Protein AF-A0A4E0PSD4-F1 (afdb_monomer_lite)

InterPro domains:
  IPR006457 S-layer family duplication domain [PF07752] (42-150)

Organism: NCBI:txid2052935

pLDDT: mean 87.73, std 13.83, range [53.44, 98.31]

Secondary structure (DSSP, 8-state):
-HHHHHHHHHHHHHHHTT---------PPP-------HHHHHH-EEE-TTT-TTS--BTTTTB--EEEEEEESSTT---EEEEEEEEEE--EEEE-SS-PPPPTT-SSTTEEEEEEETTEEEEEEETTEEEEEE-----------PPTT--

Radius of gyration: 26.47 Å; chains: 1; bounding box: 48×82×59 Å

Sequence (151 aa):
MNRFTTIALVALLAIAAFIVPASAQMDAIEVRSTVYNGTDAAAGVSITPADFAGFFYDIDDNIGSEMLNITTEGTTSRTIAESNLAYSTTIEQVDYAADFEAEAGTSNNGSYPVLGLFAEKYVALDDNSPDELVKLLLDSDDKYTLRTGSA

Foldseek 3Di:
DPPVVVVVVVVVVVVVVPPDPPPPPDPDDDFDFDDDALVCQQVKDKAWCVGGVLFDADPVVRDAFKIWIGHDVGRPDPDTDPPRTDIGGDWDWDFFQADDDDDPPDPNRRTFTWITDRSDIWGAPDRHDNPRTDDDPDGDRDDDDDDPPDD

Structure (mmCIF, N/CA/C/O backbone):
data_AF-A0A4E0PSD4-F1
#
_entry.id   AF-A0A4E0PSD4-F1
#
loop_
_atom_site.group_PDB
_atom_site.id
_atom_site.type_symbol
_atom_site.label_atom_id
_atom_site.label_alt_id
_atom_site.label_comp_id
_atom_site.label_asym_id
_atom_site.label_entity_id
_atom_site.label_seq_id
_atom_site.pdbx_PDB_ins_code
_atom_site.Cartn_x
_atom_site.Cartn_y
_atom_site.Cartn_z
_atom_site.occupancy
_atom_site.B_iso_or_equiv
_atom_site.auth_seq_id
_atom_site.auth_comp_id
_atom_site.auth_asym_id
_atom_site.auth_atom_id
_atom_site.pdbx_PDB_model_num
ATOM 1 N N . MET A 1 1 ? -26.078 -67.267 -12.178 1.00 58.28 1 MET A N 1
ATOM 2 C CA . MET A 1 1 ? -24.904 -66.575 -11.599 1.00 58.28 1 MET A CA 1
ATOM 3 C C . MET A 1 1 ? -24.739 -65.126 -12.082 1.00 58.28 1 MET A C 1
ATOM 5 O O . MET A 1 1 ? -23.758 -64.505 -11.720 1.00 58.28 1 MET A O 1
ATOM 9 N N . ASN A 1 2 ? -25.705 -64.537 -12.805 1.00 55.78 2 ASN A N 1
ATOM 10 C CA . ASN A 1 2 ? -25.485 -63.257 -13.506 1.00 55.78 2 ASN A CA 1
ATOM 11 C C . ASN A 1 2 ? -25.994 -62.027 -12.735 1.00 55.78 2 ASN A C 1
ATOM 13 O O . ASN A 1 2 ? -25.752 -60.907 -13.149 1.00 55.78 2 ASN A O 1
ATOM 17 N N . ARG A 1 3 ? -26.728 -62.226 -11.631 1.00 55.16 3 ARG A N 1
ATOM 18 C CA . ARG A 1 3 ? -27.302 -61.131 -10.828 1.00 55.16 3 ARG A CA 1
ATOM 19 C C . ARG A 1 3 ? -26.336 -60.642 -9.746 1.00 55.16 3 ARG A C 1
ATOM 21 O O . ARG A 1 3 ? -26.307 -59.460 -9.442 1.00 55.16 3 ARG A O 1
ATOM 28 N N . PHE A 1 4 ? -25.500 -61.541 -9.222 1.00 59.31 4 PHE A N 1
ATOM 29 C CA . PHE A 1 4 ? -24.491 -61.212 -8.213 1.00 59.31 4 PHE A CA 1
ATOM 30 C C . PHE A 1 4 ? -23.309 -60.433 -8.800 1.00 59.31 4 PHE A C 1
ATOM 32 O O . PHE A 1 4 ? -22.832 -59.498 -8.168 1.00 59.31 4 PHE A O 1
ATOM 39 N N . THR A 1 5 ? -22.887 -60.742 -10.029 1.00 62.53 5 THR A N 1
ATOM 40 C CA . THR A 1 5 ? -21.813 -60.013 -10.723 1.00 62.53 5 THR A CA 1
ATOM 41 C C . THR A 1 5 ? -22.214 -58.582 -11.069 1.00 62.53 5 THR A C 1
ATOM 43 O O . THR A 1 5 ? -21.408 -57.674 -10.910 1.00 62.53 5 THR A O 1
ATOM 46 N N . THR A 1 6 ? -23.464 -58.351 -11.481 1.00 61.34 6 THR A N 1
ATOM 47 C CA . THR A 1 6 ? -23.957 -56.997 -11.779 1.00 61.34 6 THR A CA 1
ATOM 48 C C . THR A 1 6 ? -24.101 -56.153 -10.514 1.00 61.34 6 THR A C 1
ATOM 50 O O . THR A 1 6 ? -23.712 -54.992 -10.523 1.00 61.34 6 THR A O 1
ATOM 53 N N . ILE A 1 7 ? -24.586 -56.728 -9.408 1.00 65.44 7 ILE A N 1
ATOM 54 C CA . ILE A 1 7 ? -24.682 -56.009 -8.127 1.00 65.44 7 ILE A CA 1
ATOM 55 C C . ILE A 1 7 ? -23.284 -55.672 -7.589 1.00 65.44 7 ILE A C 1
ATOM 57 O O . ILE A 1 7 ? -23.061 -54.548 -7.149 1.00 65.44 7 ILE A O 1
ATOM 61 N N . ALA A 1 8 ? -22.327 -56.601 -7.685 1.00 66.81 8 ALA A N 1
ATOM 62 C CA . ALA A 1 8 ? -20.948 -56.357 -7.269 1.00 66.81 8 ALA A CA 1
ATOM 63 C C . ALA A 1 8 ? -20.257 -55.275 -8.120 1.00 66.81 8 ALA A C 1
ATOM 65 O O . ALA A 1 8 ? -19.557 -54.427 -7.575 1.00 66.81 8 ALA A O 1
ATOM 66 N N . LEU A 1 9 ? -20.487 -55.257 -9.439 1.00 62.03 9 LEU A N 1
ATOM 67 C CA . LEU A 1 9 ? -19.898 -54.258 -10.335 1.00 62.03 9 LEU A CA 1
ATOM 68 C C . LEU A 1 9 ? -20.513 -52.864 -10.135 1.00 62.03 9 LEU A C 1
ATOM 70 O O . LEU A 1 9 ? -19.781 -51.881 -10.111 1.00 62.03 9 LEU A O 1
ATOM 74 N N . VAL A 1 10 ? -21.835 -52.774 -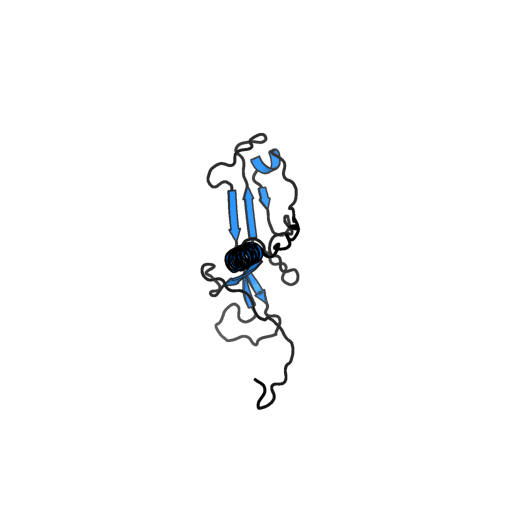9.948 1.00 66.06 10 VAL A N 1
ATOM 75 C CA . VAL A 1 10 ? -22.530 -51.502 -9.677 1.00 66.06 10 VAL A CA 1
ATOM 76 C C . VAL A 1 10 ? -22.138 -50.946 -8.307 1.00 66.06 10 VAL A C 1
ATOM 78 O O . VAL A 1 10 ? -21.913 -49.746 -8.184 1.00 66.06 10 VAL A O 1
ATOM 81 N N . ALA A 1 11 ? -21.982 -51.806 -7.296 1.00 64.12 11 ALA A N 1
ATOM 82 C CA . ALA A 1 11 ? -21.479 -51.394 -5.988 1.00 64.12 11 ALA A CA 1
ATOM 83 C C . ALA A 1 11 ? -20.029 -50.883 -6.066 1.00 64.12 11 ALA A C 1
ATOM 85 O O . ALA A 1 11 ? -19.714 -49.857 -5.474 1.00 64.12 11 ALA A O 1
ATOM 86 N N . LEU A 1 12 ? -19.160 -51.539 -6.842 1.00 61.47 12 LEU A N 1
ATOM 87 C CA . LEU A 1 12 ? -17.774 -51.100 -7.031 1.00 61.47 12 LEU A CA 1
ATOM 88 C C . LEU A 1 12 ? -17.686 -49.762 -7.790 1.00 61.47 12 LEU A C 1
ATOM 90 O O . LEU A 1 12 ? -16.919 -48.886 -7.393 1.00 61.47 12 LEU A O 1
ATOM 94 N N . LEU A 1 13 ? -18.499 -49.577 -8.838 1.00 60.84 13 LEU A N 1
ATOM 95 C CA . LEU A 1 13 ? -18.566 -48.316 -9.589 1.00 60.84 13 LEU A CA 1
ATOM 96 C C . LEU A 1 13 ? -19.103 -47.163 -8.726 1.00 60.84 13 LEU A C 1
ATOM 98 O O . LEU A 1 13 ? -18.622 -46.039 -8.839 1.00 60.84 13 LEU A O 1
ATOM 102 N N . ALA A 1 14 ? -20.066 -47.446 -7.842 1.00 59.06 14 ALA A N 1
ATOM 103 C CA . ALA A 1 14 ? -20.595 -46.463 -6.901 1.00 59.06 14 ALA A CA 1
ATOM 104 C C . ALA A 1 14 ? -19.555 -46.054 -5.845 1.00 59.06 14 ALA A C 1
ATOM 106 O O . ALA A 1 14 ? -19.500 -44.886 -5.484 1.00 59.06 14 ALA A O 1
ATOM 107 N N . ILE A 1 15 ? -18.694 -46.971 -5.391 1.00 58.41 15 ILE A N 1
ATOM 108 C CA . ILE A 1 15 ? -17.625 -46.665 -4.423 1.00 58.41 15 ILE A CA 1
ATOM 109 C C . ILE A 1 15 ? -16.497 -45.844 -5.074 1.00 58.41 15 ILE A C 1
ATOM 111 O O . ILE A 1 15 ? -15.966 -44.931 -4.445 1.00 58.41 15 ILE A O 1
ATOM 115 N N . ALA A 1 16 ? -16.166 -46.101 -6.344 1.00 58.00 16 ALA A N 1
ATOM 116 C CA . ALA A 1 16 ? -15.155 -45.327 -7.074 1.00 58.00 16 ALA A CA 1
ATOM 117 C C . ALA A 1 16 ? -15.569 -43.860 -7.319 1.00 58.00 16 ALA A C 1
ATOM 119 O O . ALA A 1 16 ? -14.707 -42.989 -7.405 1.00 58.00 16 ALA A O 1
ATOM 120 N N . ALA A 1 17 ? -16.874 -43.569 -7.382 1.00 58.41 17 ALA A N 1
ATOM 121 C CA . ALA A 1 17 ? -17.403 -42.217 -7.585 1.00 58.41 17 ALA A CA 1
ATOM 122 C C . ALA A 1 17 ? -17.331 -41.309 -6.337 1.00 58.41 17 ALA A C 1
ATOM 124 O O . ALA A 1 17 ? -17.580 -40.111 -6.449 1.00 58.41 17 ALA A O 1
ATOM 125 N N . PHE A 1 18 ? -16.976 -41.849 -5.163 1.00 53.44 18 PHE A N 1
ATOM 126 C CA . PHE A 1 18 ? -16.828 -41.088 -3.913 1.00 53.44 18 PHE A CA 1
ATOM 127 C C . PHE A 1 18 ? -15.372 -40.830 -3.505 1.00 53.44 18 PHE A C 1
ATOM 129 O O . PHE A 1 18 ? -15.127 -40.318 -2.412 1.00 53.44 18 PHE A O 1
ATOM 136 N N . ILE A 1 19 ? -14.395 -41.136 -4.364 1.00 58.03 19 ILE A N 1
ATOM 137 C CA . ILE A 1 19 ? -13.001 -40.738 -4.134 1.00 58.03 19 ILE A CA 1
ATOM 138 C C . ILE A 1 19 ? -12.869 -39.258 -4.509 1.00 58.03 19 ILE A C 1
ATOM 140 O O . ILE A 1 19 ? -12.344 -38.900 -5.561 1.00 58.03 19 ILE A O 1
ATOM 144 N N . VAL A 1 20 ? -13.397 -38.383 -3.657 1.00 62.47 20 VAL A N 1
ATOM 145 C CA . VAL A 1 20 ? -13.037 -36.967 -3.692 1.00 62.47 20 VAL A CA 1
ATOM 146 C C . VAL A 1 20 ? -11.596 -36.898 -3.184 1.00 62.47 20 VAL A C 1
ATOM 148 O O . VAL A 1 20 ? -11.327 -37.435 -2.104 1.00 62.47 20 VAL A O 1
ATOM 151 N N . PRO A 1 21 ? -10.643 -36.304 -3.924 1.00 61.44 21 PRO A N 1
ATOM 152 C CA . PRO A 1 21 ? -9.335 -36.041 -3.351 1.00 61.44 21 PRO A CA 1
ATOM 153 C C . PRO A 1 21 ? -9.556 -35.185 -2.103 1.00 61.44 21 PRO A C 1
ATOM 155 O O . PRO A 1 21 ? -10.207 -34.144 -2.172 1.00 61.44 21 PRO A O 1
ATOM 158 N N . ALA A 1 22 ? -9.055 -35.643 -0.956 1.00 57.47 22 ALA A N 1
ATOM 159 C CA . ALA A 1 22 ? -8.935 -34.791 0.212 1.00 57.47 22 ALA A CA 1
ATOM 160 C C . ALA A 1 22 ? -8.032 -33.627 -0.207 1.00 57.47 22 ALA A C 1
ATOM 162 O O . ALA A 1 22 ? -6.817 -33.791 -0.323 1.00 57.47 22 ALA A O 1
ATOM 163 N N . SER A 1 23 ? -8.625 -32.479 -0.531 1.00 64.06 23 SER A N 1
ATOM 164 C CA . SER A 1 23 ? -7.878 -31.240 -0.675 1.00 64.06 23 SER A CA 1
ATOM 165 C C . SER A 1 23 ? -7.157 -31.049 0.649 1.00 64.06 23 SER A C 1
ATOM 167 O O . SER A 1 23 ? -7.817 -30.936 1.684 1.00 64.06 23 SER A O 1
ATOM 169 N N . ALA A 1 24 ? -5.826 -31.110 0.631 1.00 55.06 24 ALA A N 1
ATOM 170 C CA . ALA A 1 24 ? -5.022 -30.791 1.793 1.00 55.06 24 ALA A CA 1
ATOM 171 C C . ALA A 1 24 ? -5.491 -29.421 2.291 1.00 55.06 24 ALA A C 1
ATOM 173 O O . ALA A 1 24 ? -5.376 -28.425 1.579 1.00 55.06 24 ALA A O 1
ATOM 174 N N . GLN A 1 25 ? -6.110 -29.400 3.470 1.00 54.00 25 GLN A N 1
ATOM 175 C CA . GLN A 1 25 ? -6.412 -28.169 4.172 1.00 54.00 25 GLN A CA 1
ATOM 176 C C . GLN A 1 25 ? -5.052 -27.570 4.510 1.00 54.00 25 GLN A C 1
ATOM 178 O O . GLN A 1 25 ? -4.367 -28.045 5.410 1.00 54.00 25 GLN A O 1
ATOM 183 N N . MET A 1 26 ? -4.604 -26.620 3.695 1.00 58.09 26 MET A N 1
ATOM 184 C CA . MET A 1 26 ? -3.425 -25.838 4.016 1.00 58.09 26 MET A CA 1
ATOM 185 C C . MET A 1 26 ? -3.776 -25.082 5.295 1.00 58.09 26 MET A C 1
ATOM 187 O O . MET A 1 26 ? -4.778 -24.363 5.316 1.00 58.09 26 MET A O 1
ATOM 191 N N . ASP A 1 27 ? -3.021 -25.301 6.370 1.00 74.94 27 ASP A N 1
ATOM 192 C CA . ASP A 1 27 ? -3.165 -24.488 7.571 1.00 74.94 27 ASP A CA 1
ATOM 193 C C . ASP A 1 27 ? -2.975 -23.027 7.152 1.00 74.94 27 ASP A C 1
ATOM 195 O O . ASP A 1 27 ? -1.922 -22.641 6.640 1.00 74.94 27 ASP A O 1
ATOM 199 N N . ALA A 1 28 ? -4.038 -22.233 7.276 1.00 81.88 28 ALA A N 1
ATOM 200 C CA . ALA A 1 28 ? -3.986 -20.820 6.951 1.00 81.88 28 ALA A CA 1
ATOM 201 C C . ALA A 1 28 ? -3.032 -20.143 7.939 1.00 81.88 28 ALA A C 1
ATOM 203 O O . ALA A 1 28 ? -3.210 -20.239 9.154 1.00 81.88 28 ALA A O 1
ATOM 204 N N . ILE A 1 29 ? -2.010 -19.474 7.413 1.00 89.69 29 ILE A N 1
ATOM 205 C CA . ILE A 1 29 ? -1.103 -18.668 8.224 1.00 89.69 29 ILE A CA 1
ATOM 206 C C . ILE A 1 29 ? -1.797 -17.336 8.500 1.00 89.69 29 ILE A C 1
ATOM 208 O O . ILE A 1 29 ? -2.294 -16.687 7.583 1.00 89.69 29 ILE A O 1
ATOM 212 N N . GLU A 1 30 ? -1.830 -16.930 9.767 1.00 92.88 30 GLU A N 1
ATOM 213 C CA . GLU A 1 30 ? -2.381 -15.641 10.176 1.00 92.88 30 GLU A CA 1
ATOM 214 C C . GLU A 1 30 ? -1.255 -14.627 10.396 1.00 92.88 30 GLU A C 1
ATOM 216 O O . GLU A 1 30 ? -0.357 -14.846 11.211 1.00 92.88 30 GLU A O 1
ATOM 221 N N . VAL A 1 31 ? -1.341 -13.492 9.703 1.00 94.38 31 VAL A N 1
ATOM 222 C CA . VAL A 1 31 ? -0.500 -12.311 9.934 1.00 94.38 31 VAL A CA 1
ATOM 223 C C . VAL A 1 31 ? -1.343 -11.272 10.669 1.00 94.38 31 VAL A C 1
ATOM 225 O O . VAL A 1 31 ? -2.497 -11.044 10.311 1.00 94.38 31 VAL A O 1
ATOM 228 N N . ARG A 1 32 ? -0.790 -10.655 11.718 1.00 95.50 32 ARG A N 1
ATOM 229 C CA . ARG A 1 32 ? -1.503 -9.707 12.592 1.00 95.50 32 ARG A CA 1
ATOM 230 C C . ARG A 1 32 ? -0.836 -8.334 12.572 1.00 95.50 32 ARG A C 1
ATOM 232 O O . ARG A 1 32 ? 0.378 -8.240 12.415 1.00 95.50 32 ARG A O 1
ATOM 239 N N . SER A 1 33 ? -1.635 -7.290 12.767 1.00 95.94 33 SER A N 1
ATOM 240 C CA . SER A 1 33 ? -1.165 -5.926 13.017 1.00 95.94 33 SER A CA 1
ATOM 241 C C . SER A 1 33 ? -0.766 -5.724 14.482 1.00 95.94 33 SER A C 1
ATOM 243 O O . SER A 1 33 ? -0.881 -6.625 15.323 1.00 95.94 33 SER A O 1
ATOM 245 N N . THR A 1 34 ? -0.375 -4.496 14.806 1.00 95.38 34 THR A N 1
ATOM 246 C CA . THR A 1 34 ? -0.404 -3.966 16.173 1.00 95.38 34 THR A CA 1
ATOM 247 C C . THR A 1 34 ? -1.808 -4.071 16.793 1.00 95.38 34 THR A C 1
ATOM 249 O O . THR A 1 34 ? -2.830 -4.155 16.103 1.00 95.38 34 THR A O 1
ATOM 252 N N . VAL A 1 35 ? -1.859 -4.117 18.127 1.00 96.44 35 VAL A N 1
ATOM 253 C CA . VAL A 1 35 ? -3.108 -4.226 18.894 1.00 96.44 35 VAL A CA 1
ATOM 254 C C . VAL A 1 35 ? -3.570 -2.837 19.318 1.00 96.44 35 VAL A C 1
ATOM 256 O O . VAL A 1 35 ? -2.811 -2.111 19.954 1.00 96.44 35 VAL A O 1
ATOM 259 N N . TYR A 1 36 ? -4.839 -2.526 19.052 1.00 96.25 36 TYR A N 1
ATOM 260 C CA . TYR A 1 36 ? -5.485 -1.276 19.451 1.00 96.25 36 TYR A CA 1
ATOM 261 C C . TYR A 1 36 ? -6.537 -1.532 20.529 1.00 96.25 36 TYR A C 1
ATOM 263 O O . TYR A 1 36 ? -7.332 -2.475 20.443 1.00 96.25 36 TYR A O 1
ATOM 271 N N . ASN A 1 37 ? -6.538 -0.703 21.566 1.00 96.38 37 ASN A N 1
ATOM 272 C CA . ASN A 1 37 ? -7.534 -0.743 22.630 1.00 96.38 37 ASN A CA 1
ATOM 273 C C . ASN A 1 37 ? -8.715 0.197 22.317 1.00 96.38 37 ASN A C 1
ATOM 275 O O . ASN A 1 37 ? -8.722 0.924 21.326 1.00 96.38 37 ASN A O 1
ATOM 279 N N . GLY A 1 38 ? -9.743 0.186 23.168 1.00 95.56 38 GLY A N 1
ATOM 280 C CA . GLY A 1 38 ? -10.942 0.995 22.942 1.00 95.56 38 GLY A CA 1
ATOM 281 C C . GLY A 1 38 ? -10.702 2.510 22.985 1.00 95.56 38 GLY A C 1
ATOM 282 O O . GLY A 1 38 ? -11.383 3.243 22.275 1.00 95.56 38 GLY A O 1
ATOM 283 N N . THR A 1 39 ? -9.726 2.990 23.760 1.00 97.00 39 THR A N 1
ATOM 284 C CA . THR A 1 39 ? -9.314 4.403 23.752 1.00 97.00 39 THR A CA 1
ATOM 285 C C . THR A 1 39 ? -8.699 4.783 22.410 1.00 97.00 39 THR A C 1
ATOM 287 O O . THR A 1 39 ? -9.061 5.824 21.870 1.00 97.00 39 THR A O 1
ATOM 290 N N . ASP A 1 40 ? -7.841 3.926 21.851 1.00 97.00 40 ASP A N 1
ATOM 291 C CA . ASP A 1 40 ? -7.236 4.146 20.531 1.00 97.00 40 ASP A CA 1
ATOM 292 C C . ASP A 1 40 ? -8.327 4.161 19.448 1.00 97.00 40 ASP A C 1
ATOM 294 O O . ASP A 1 40 ? -8.436 5.109 18.676 1.00 97.00 40 ASP A O 1
ATOM 298 N N . ALA A 1 41 ? -9.206 3.153 19.453 1.00 95.56 41 ALA A N 1
ATOM 299 C CA . ALA A 1 41 ? -10.301 3.026 18.493 1.00 95.56 41 ALA A CA 1
ATOM 300 C C . ALA A 1 41 ? -11.296 4.197 18.557 1.00 95.56 41 ALA A C 1
ATOM 302 O O . ALA A 1 41 ? -11.800 4.627 17.526 1.00 95.56 41 ALA A O 1
ATOM 303 N N . ALA A 1 42 ? -11.564 4.748 19.743 1.00 96.38 42 ALA A N 1
ATOM 304 C CA . ALA A 1 42 ? -12.432 5.916 19.889 1.00 96.38 42 ALA A CA 1
ATOM 305 C C . ALA A 1 42 ? -11.760 7.224 19.438 1.00 96.38 42 ALA A C 1
ATOM 307 O O . ALA A 1 42 ? -12.447 8.156 19.027 1.00 96.38 42 ALA A O 1
ATOM 308 N N . ALA A 1 43 ? -10.428 7.305 19.523 1.00 96.62 43 ALA A N 1
ATOM 309 C CA . ALA A 1 43 ? -9.653 8.426 18.991 1.00 96.62 43 ALA A CA 1
ATOM 310 C C . ALA A 1 43 ? -9.498 8.366 17.460 1.00 96.62 43 ALA A C 1
ATOM 312 O O . ALA A 1 43 ? -9.188 9.383 16.841 1.00 96.62 43 ALA A O 1
ATOM 313 N N . GLY A 1 44 ? -9.750 7.198 16.866 1.00 96.94 44 GLY A N 1
ATOM 314 C CA . GLY A 1 44 ? -9.524 6.912 15.458 1.00 96.94 44 GLY A CA 1
ATOM 315 C C . GLY A 1 44 ? -8.155 6.276 15.253 1.00 96.94 44 GLY A C 1
ATOM 316 O O . GLY A 1 44 ? -7.118 6.848 15.589 1.00 96.94 44 GLY A O 1
ATOM 317 N N . VAL A 1 45 ? -8.162 5.075 14.687 1.00 97.69 45 VAL A N 1
ATOM 318 C CA . VAL A 1 45 ? -6.961 4.323 14.331 1.00 97.69 45 VAL A CA 1
ATOM 319 C C . VAL A 1 45 ? -6.773 4.388 12.825 1.00 97.69 45 VAL A C 1
ATOM 321 O O . VAL A 1 45 ? -7.722 4.155 12.077 1.00 97.69 45 VAL A O 1
ATOM 324 N N . SER A 1 46 ? -5.540 4.652 12.399 1.00 97.75 46 SER A N 1
ATOM 325 C CA . SER A 1 46 ? -5.098 4.525 11.014 1.00 97.75 46 SER A CA 1
ATOM 326 C C . SER A 1 46 ? -4.007 3.465 10.965 1.00 97.75 46 SER A C 1
ATOM 328 O O . SER A 1 46 ? -2.959 3.635 11.582 1.00 97.75 46 SER A O 1
ATOM 330 N N . ILE A 1 47 ? -4.299 2.344 10.313 1.00 98.19 47 ILE A N 1
ATOM 331 C CA . ILE A 1 47 ? -3.375 1.220 10.162 1.00 98.19 47 ILE A CA 1
ATOM 332 C C . ILE A 1 47 ? -2.758 1.329 8.776 1.00 98.19 47 ILE A C 1
ATOM 334 O O . ILE A 1 47 ? -3.480 1.288 7.778 1.00 98.19 47 ILE A O 1
ATOM 338 N N . THR A 1 48 ? -1.438 1.451 8.725 1.00 97.38 48 THR A N 1
ATOM 339 C CA . THR A 1 48 ? -0.646 1.540 7.489 1.00 97.38 48 THR A CA 1
ATOM 340 C C . THR A 1 48 ? 0.272 0.317 7.355 1.00 97.38 48 THR A C 1
ATOM 342 O O . THR A 1 48 ? 0.312 -0.512 8.273 1.00 97.38 48 THR A O 1
ATOM 345 N N . PRO A 1 49 ? 1.056 0.166 6.270 1.00 97.00 49 PRO A N 1
ATOM 346 C CA . PRO A 1 49 ? 2.005 -0.943 6.145 1.00 97.00 49 PRO A CA 1
ATOM 347 C C . PRO A 1 49 ? 3.088 -0.940 7.237 1.00 97.00 49 PRO A C 1
ATOM 349 O O . PRO A 1 49 ? 3.650 -1.985 7.552 1.00 97.00 49 PRO A O 1
ATOM 352 N N . ALA A 1 50 ? 3.320 0.202 7.896 1.00 95.69 50 ALA A N 1
ATOM 353 C CA . ALA A 1 50 ? 4.183 0.287 9.073 1.00 95.69 50 ALA A CA 1
ATOM 354 C C . ALA A 1 50 ? 3.580 -0.384 10.327 1.00 95.69 50 ALA A C 1
ATOM 356 O O . ALA A 1 50 ? 4.319 -0.832 11.204 1.00 95.69 50 ALA A O 1
ATOM 357 N N . ASP A 1 51 ? 2.249 -0.470 10.420 1.00 97.00 51 ASP A N 1
ATOM 358 C CA . ASP A 1 51 ? 1.519 -1.023 11.570 1.00 97.00 51 ASP A CA 1
ATOM 359 C C . ASP A 1 51 ? 1.041 -2.462 11.332 1.00 97.00 51 ASP A C 1
ATOM 361 O O . ASP A 1 51 ? 0.785 -3.218 12.281 1.00 97.00 51 ASP A O 1
ATOM 365 N N . PHE A 1 52 ? 0.897 -2.848 10.062 1.00 97.50 52 PHE A N 1
ATOM 366 C CA . PHE A 1 52 ? 0.428 -4.162 9.654 1.00 97.50 52 PHE A CA 1
ATOM 367 C C . PHE A 1 52 ? 1.276 -4.751 8.527 1.00 97.50 52 PHE A C 1
ATOM 369 O O . PHE A 1 52 ? 1.080 -4.449 7.355 1.00 97.50 52 PHE A O 1
ATOM 376 N N . ALA A 1 53 ? 2.129 -5.710 8.894 1.00 95.62 53 ALA A N 1
ATOM 377 C CA . ALA A 1 53 ? 3.009 -6.436 7.975 1.00 95.62 53 ALA A CA 1
ATOM 378 C C . ALA A 1 53 ? 2.279 -7.305 6.932 1.00 95.62 53 ALA A C 1
ATOM 380 O O . ALA A 1 53 ? 2.926 -7.943 6.108 1.00 95.62 53 ALA A O 1
ATOM 381 N N . GLY A 1 54 ? 0.947 -7.396 7.006 1.00 95.50 54 GLY A N 1
ATOM 382 C CA . GLY A 1 54 ? 0.151 -8.033 5.966 1.00 95.50 54 GLY A CA 1
ATOM 383 C C . GLY A 1 54 ? -0.016 -7.151 4.732 1.00 95.50 54 GLY A C 1
ATOM 384 O O . GLY A 1 54 ? -0.170 -7.694 3.650 1.00 95.50 54 GLY A O 1
ATOM 385 N N . PHE A 1 55 ? 0.017 -5.823 4.862 1.00 97.75 55 PHE A N 1
ATOM 386 C CA . PHE A 1 55 ? -0.123 -4.943 3.704 1.00 97.75 55 PHE A CA 1
ATOM 387 C C . PHE A 1 55 ? 1.104 -4.973 2.798 1.00 97.75 55 PHE A C 1
ATOM 389 O O . PHE A 1 55 ? 2.225 -5.223 3.246 1.00 97.75 55 PHE A O 1
ATOM 396 N N . PHE A 1 56 ? 0.875 -4.689 1.516 1.00 95.56 56 PHE A N 1
ATOM 397 C CA . PHE A 1 56 ? 1.949 -4.514 0.549 1.00 95.56 56 PHE A CA 1
ATOM 398 C C . PHE A 1 56 ? 2.906 -3.403 1.002 1.00 95.56 56 PHE A C 1
ATOM 400 O O . PHE A 1 56 ? 2.483 -2.302 1.367 1.00 95.56 56 PHE A O 1
ATOM 407 N N . TYR A 1 57 ? 4.200 -3.708 0.939 1.00 96.19 57 TYR A N 1
ATOM 408 C CA . TYR A 1 57 ? 5.274 -2.764 1.191 1.00 96.19 57 TYR A CA 1
ATOM 409 C C . TYR A 1 57 ? 6.480 -3.107 0.317 1.00 96.19 57 TYR A C 1
ATOM 411 O O . TYR A 1 57 ? 6.931 -4.257 0.299 1.00 96.19 57 TYR A O 1
ATOM 419 N N . ASP A 1 58 ? 6.984 -2.108 -0.397 1.00 92.81 58 ASP A N 1
ATOM 420 C CA . ASP A 1 58 ? 8.235 -2.164 -1.137 1.00 92.81 58 ASP A CA 1
ATOM 421 C C . ASP A 1 58 ? 9.351 -1.554 -0.280 1.00 92.81 58 ASP A C 1
ATOM 423 O O . ASP A 1 58 ? 9.283 -0.384 0.104 1.00 92.81 58 ASP A O 1
ATOM 427 N N . ILE A 1 59 ? 10.343 -2.368 0.091 1.00 92.44 59 ILE A N 1
ATOM 428 C CA . ILE A 1 59 ? 11.407 -1.953 1.017 1.00 92.44 59 ILE A CA 1
ATOM 429 C C . ILE A 1 59 ? 12.466 -1.088 0.337 1.00 92.44 59 ILE A C 1
ATOM 431 O O . ILE A 1 59 ? 13.089 -0.270 1.016 1.00 92.44 59 ILE A O 1
ATOM 435 N N . ASP A 1 60 ? 12.663 -1.266 -0.969 1.00 89.06 60 ASP A N 1
ATOM 436 C CA . ASP A 1 60 ? 13.711 -0.571 -1.711 1.00 89.06 60 ASP A CA 1
ATOM 437 C C . ASP A 1 60 ? 13.288 0.880 -1.957 1.00 89.06 60 ASP A C 1
ATOM 439 O O . ASP A 1 60 ? 14.043 1.808 -1.654 1.00 89.06 60 ASP A O 1
ATOM 443 N N . ASP A 1 61 ? 12.029 1.077 -2.354 1.00 89.75 61 ASP A N 1
ATOM 444 C CA . ASP A 1 61 ? 11.449 2.407 -2.567 1.00 89.75 61 ASP A CA 1
ATOM 445 C C . ASP A 1 61 ? 10.819 3.015 -1.302 1.00 89.75 61 ASP A C 1
ATOM 447 O O . ASP A 1 61 ? 10.465 4.196 -1.271 1.00 89.75 61 ASP A O 1
ATOM 451 N N . ASN A 1 62 ? 10.692 2.230 -0.224 1.00 93.69 62 ASN A N 1
ATOM 452 C CA . ASN A 1 62 ? 9.976 2.606 0.998 1.00 93.69 62 ASN A CA 1
ATOM 453 C C . ASN A 1 62 ? 8.527 3.049 0.697 1.00 93.69 62 ASN A C 1
ATOM 455 O O . ASN A 1 62 ? 8.045 4.080 1.179 1.00 93.69 62 ASN A O 1
ATOM 459 N N . ILE A 1 63 ? 7.826 2.246 -0.104 1.00 93.94 63 ILE A N 1
ATOM 460 C CA . ILE A 1 63 ? 6.481 2.539 -0.602 1.00 93.94 63 ILE A CA 1
ATOM 461 C C . ILE A 1 63 ? 5.467 1.559 -0.026 1.00 93.94 63 ILE A C 1
ATOM 463 O O . ILE A 1 63 ? 5.667 0.349 -0.011 1.00 93.94 63 ILE A O 1
ATOM 467 N N . GLY A 1 64 ? 4.329 2.090 0.407 1.00 95.44 64 GLY A N 1
ATOM 468 C CA . GLY A 1 64 ? 3.177 1.315 0.835 1.00 95.44 64 GLY A CA 1
ATOM 469 C C . GLY A 1 64 ? 1.901 2.104 0.572 1.00 95.44 64 GLY A C 1
ATOM 470 O O . GLY A 1 64 ? 1.854 3.299 0.843 1.00 95.44 64 GLY A O 1
ATOM 471 N N . SER A 1 65 ? 0.881 1.443 0.031 1.00 97.00 65 SER A N 1
ATOM 472 C CA . SER A 1 65 ? -0.309 2.110 -0.527 1.00 97.00 65 SER A CA 1
ATOM 473 C C . SER A 1 65 ? -1.594 1.857 0.252 1.00 97.00 65 SER A C 1
ATOM 475 O O . SER A 1 65 ? -2.563 2.590 0.088 1.00 97.00 65 SER A O 1
ATOM 477 N N . GLU A 1 66 ? -1.631 0.827 1.098 1.00 98.25 66 GLU A N 1
ATOM 478 C CA . GLU A 1 66 ? -2.850 0.405 1.786 1.00 98.25 66 GLU A CA 1
ATOM 479 C C . GLU A 1 66 ? -3.037 1.119 3.128 1.00 98.25 66 GLU A C 1
ATOM 481 O O . GLU A 1 66 ? -2.098 1.312 3.899 1.00 98.25 66 GLU A O 1
ATOM 486 N N . MET A 1 67 ? -4.282 1.460 3.450 1.00 98.06 67 MET A N 1
ATOM 487 C CA . MET A 1 67 ? -4.658 2.034 4.737 1.00 98.06 67 MET A CA 1
ATOM 488 C C . MET A 1 67 ? -6.000 1.471 5.201 1.00 98.06 67 MET A C 1
ATOM 490 O O . MET A 1 67 ? -6.948 1.364 4.421 1.00 98.06 67 MET A O 1
ATOM 494 N N . LEU A 1 68 ? -6.100 1.149 6.491 1.00 98.31 68 LEU A N 1
ATOM 495 C CA . LEU A 1 68 ? -7.352 0.777 7.147 1.00 98.31 68 LEU A CA 1
ATOM 496 C C . LEU A 1 68 ? -7.636 1.736 8.302 1.00 98.31 68 LEU A C 1
ATOM 498 O O . LEU A 1 68 ? -6.926 1.746 9.306 1.00 98.31 68 LEU A O 1
ATOM 502 N N . ASN A 1 69 ? -8.698 2.523 8.161 1.00 98.31 69 ASN A N 1
ATOM 503 C CA . ASN A 1 69 ? -9.158 3.463 9.174 1.00 98.31 69 ASN A CA 1
ATOM 504 C C . ASN A 1 69 ? -10.339 2.879 9.951 1.00 98.31 69 ASN A C 1
ATOM 506 O O . ASN A 1 69 ? -11.303 2.386 9.356 1.00 98.31 69 ASN A O 1
ATOM 510 N N . ILE A 1 70 ? -10.260 2.946 11.281 1.00 98.06 70 ILE A N 1
ATOM 511 C CA . ILE A 1 70 ? -11.281 2.430 12.197 1.00 98.06 70 ILE A CA 1
ATOM 512 C C . ILE A 1 70 ? -11.553 3.453 13.294 1.00 98.06 70 ILE A C 1
ATOM 514 O O . ILE A 1 70 ? -10.640 3.813 14.037 1.00 98.06 70 ILE A O 1
ATOM 518 N N . THR A 1 71 ? -12.820 3.834 13.462 1.00 98.00 71 THR A N 1
ATOM 519 C CA . THR A 1 71 ? -13.252 4.692 14.574 1.00 98.00 71 THR A CA 1
ATOM 520 C C . THR A 1 71 ? -14.502 4.138 15.253 1.00 98.00 71 THR A C 1
ATOM 522 O O . THR A 1 71 ? -15.472 3.761 14.595 1.00 98.00 71 THR A O 1
ATOM 525 N N . THR A 1 72 ? -14.517 4.097 16.583 1.00 97.19 72 THR A N 1
ATOM 526 C CA . THR A 1 72 ? -15.700 3.710 17.368 1.00 97.19 72 THR A CA 1
ATOM 527 C C . THR A 1 72 ? -16.345 4.918 18.046 1.00 97.19 72 THR A C 1
ATOM 529 O O . THR A 1 72 ? -15.688 5.899 18.371 1.00 97.19 72 THR A O 1
ATOM 532 N N . GLU A 1 73 ? -17.643 4.824 18.346 1.00 94.62 73 GLU A N 1
ATOM 533 C CA . GLU A 1 73 ? -18.415 5.894 19.014 1.00 94.62 73 GLU A CA 1
ATOM 534 C C . GLU A 1 73 ? -18.039 6.116 20.499 1.00 94.62 73 GLU A C 1
ATOM 536 O O . GLU A 1 73 ? -18.679 6.891 21.210 1.00 94.62 73 GLU A O 1
ATOM 541 N N . GLY A 1 74 ? -17.040 5.401 21.023 1.00 93.62 74 GLY A N 1
ATOM 542 C CA . GLY A 1 74 ? -16.599 5.547 22.406 1.00 93.62 74 GLY A CA 1
ATOM 543 C C . GLY A 1 74 ? -15.656 4.443 22.872 1.00 93.62 74 GLY A C 1
ATOM 544 O O . GLY A 1 74 ? -15.580 3.365 22.284 1.00 93.62 74 GLY A O 1
ATOM 545 N N . THR A 1 75 ? -14.978 4.690 23.994 1.00 95.44 75 THR A N 1
ATOM 546 C CA . THR A 1 75 ? -13.850 3.869 24.477 1.00 95.44 75 THR A CA 1
ATOM 547 C C . THR A 1 75 ? -14.211 2.451 24.922 1.00 95.44 75 THR A C 1
ATOM 549 O O . THR A 1 75 ? -13.337 1.611 25.115 1.00 95.44 75 THR A O 1
ATOM 552 N N . THR A 1 76 ? -15.501 2.169 25.100 1.00 95.81 76 THR A N 1
ATOM 553 C CA . THR A 1 76 ? -16.032 0.837 25.436 1.00 95.81 76 THR A CA 1
ATOM 554 C C . THR A 1 76 ? -16.969 0.294 24.357 1.00 95.81 76 THR A C 1
ATOM 556 O O . THR A 1 76 ? -17.482 -0.819 24.487 1.00 95.81 76 THR A O 1
ATOM 559 N N . SER A 1 77 ? -17.197 1.066 23.288 1.00 94.50 77 SER A N 1
ATOM 560 C CA . SER A 1 77 ? -18.042 0.641 22.179 1.00 94.50 77 SER A CA 1
ATOM 561 C C . SER A 1 77 ? -17.376 -0.505 21.424 1.00 94.50 77 SER A C 1
ATOM 563 O O . SER A 1 77 ? -16.177 -0.484 21.153 1.00 94.50 77 SER A O 1
ATOM 565 N N . ARG A 1 78 ? -18.182 -1.500 21.051 1.00 94.12 78 ARG A N 1
ATOM 566 C CA . ARG A 1 78 ? -17.791 -2.588 20.138 1.00 94.12 78 ARG A CA 1
ATOM 567 C C . ARG A 1 78 ? -18.490 -2.475 18.783 1.00 94.12 78 ARG A C 1
ATOM 569 O O . ARG A 1 78 ? -18.497 -3.436 18.020 1.00 94.12 78 ARG A O 1
ATOM 576 N N . THR A 1 79 ? -19.106 -1.325 18.521 1.00 95.06 79 THR A N 1
ATOM 577 C CA . THR A 1 79 ? -19.829 -1.023 17.289 1.00 95.06 79 THR A CA 1
ATOM 578 C C . THR A 1 79 ? -19.079 0.067 16.542 1.00 95.06 79 THR A C 1
ATOM 580 O O . THR A 1 79 ? -18.770 1.115 17.115 1.00 95.06 79 THR A O 1
ATOM 583 N N . ILE A 1 80 ? -18.811 -0.194 15.267 1.00 97.19 80 ILE A N 1
ATOM 584 C CA . ILE A 1 80 ? -18.293 0.783 14.314 1.00 97.19 80 ILE A CA 1
ATOM 585 C C . ILE A 1 80 ? -19.502 1.325 13.552 1.00 97.19 80 ILE A C 1
ATOM 587 O O . ILE A 1 80 ? -20.311 0.539 13.052 1.00 97.19 80 ILE A O 1
ATOM 591 N N . ALA A 1 81 ? -19.666 2.646 13.527 1.00 96.88 81 ALA A N 1
ATOM 592 C CA . ALA A 1 81 ? -20.746 3.275 12.779 1.00 96.88 81 ALA A CA 1
ATOM 593 C C . ALA A 1 81 ? -20.516 3.147 11.263 1.00 96.88 81 ALA A C 1
ATOM 595 O O . ALA A 1 81 ? -19.417 2.833 10.801 1.00 96.88 81 ALA A O 1
ATOM 596 N N . GLU A 1 82 ? -21.563 3.394 10.479 1.00 96.88 82 GLU A N 1
ATOM 597 C CA . GLU A 1 82 ? -21.450 3.438 9.022 1.00 96.88 82 GLU A CA 1
ATOM 598 C C . GLU A 1 82 ? -20.336 4.406 8.591 1.00 96.88 82 GLU A C 1
ATOM 600 O O . GLU A 1 82 ? -20.177 5.475 9.174 1.00 96.88 82 GLU A O 1
ATOM 605 N N .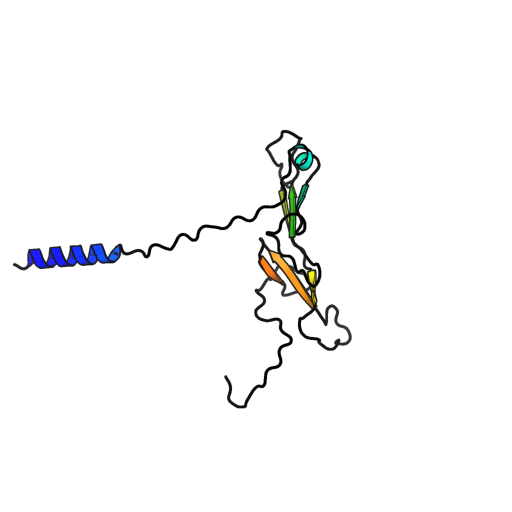 SER A 1 83 ? -19.564 4.023 7.571 1.00 96.12 83 SER A N 1
ATOM 606 C CA . SER A 1 83 ? -18.402 4.768 7.052 1.00 96.12 83 SER A CA 1
ATOM 607 C C . SER A 1 83 ? -17.184 4.890 7.986 1.00 96.12 83 SER A C 1
ATOM 609 O O . SER A 1 83 ? -16.142 5.351 7.532 1.00 96.12 83 SER A O 1
ATOM 611 N N . ASN A 1 84 ? -17.247 4.417 9.238 1.00 97.44 84 ASN A N 1
ATOM 612 C CA . ASN A 1 84 ? -16.114 4.458 10.181 1.00 97.44 84 ASN A CA 1
ATOM 613 C C . ASN A 1 84 ? -15.212 3.205 10.136 1.00 97.44 84 ASN A C 1
ATOM 615 O O . ASN A 1 84 ? -14.340 3.041 10.988 1.00 97.44 84 ASN A O 1
ATOM 619 N N . LEU A 1 85 ? -15.428 2.321 9.158 1.00 97.81 85 LEU A N 1
ATOM 620 C CA . LEU A 1 85 ? -14.504 1.263 8.750 1.00 97.81 85 LEU A CA 1
ATOM 621 C C . LEU A 1 85 ? -14.191 1.489 7.273 1.00 97.81 85 LEU A C 1
ATOM 623 O O . LEU A 1 85 ? -15.014 1.169 6.415 1.00 97.81 85 LEU A O 1
ATOM 627 N N . ALA A 1 86 ? -13.030 2.065 6.986 1.00 98.12 86 ALA A N 1
ATOM 628 C CA . ALA A 1 86 ? -12.649 2.441 5.632 1.00 98.12 86 ALA A CA 1
ATOM 629 C C . ALA A 1 86 ? -11.309 1.808 5.270 1.00 98.12 86 ALA A C 1
ATOM 631 O O . ALA A 1 86 ? -10.287 2.120 5.875 1.00 98.12 86 ALA A O 1
ATOM 632 N N . TYR A 1 87 ? -11.331 0.925 4.277 1.00 98.06 87 TYR A N 1
ATOM 633 C CA . TYR A 1 87 ? -10.135 0.440 3.602 1.00 98.06 87 TYR A CA 1
ATOM 634 C C . TYR A 1 87 ? -9.911 1.279 2.343 1.00 98.06 87 TYR A C 1
ATOM 636 O O . TYR A 1 87 ? -10.849 1.493 1.571 1.00 98.06 87 TYR A O 1
ATOM 644 N N . SER A 1 88 ? -8.687 1.745 2.141 1.00 97.38 88 SER A N 1
ATOM 645 C CA . SER A 1 88 ? -8.291 2.519 0.969 1.00 97.38 88 SER A CA 1
ATOM 646 C C . SER A 1 88 ? -6.919 2.087 0.476 1.00 97.38 88 SER A C 1
ATOM 648 O O . SER A 1 88 ? -6.087 1.636 1.260 1.00 97.38 88 SER A O 1
ATOM 650 N N . THR A 1 89 ? -6.688 2.272 -0.818 1.00 97.38 89 THR A N 1
ATOM 651 C CA . THR A 1 89 ? -5.391 2.075 -1.460 1.00 97.38 89 THR A CA 1
ATOM 652 C C . THR A 1 89 ? -5.147 3.187 -2.476 1.00 97.38 89 THR A C 1
ATOM 654 O O . THR A 1 89 ? -6.110 3.703 -3.056 1.00 97.38 89 THR A O 1
ATOM 657 N N . THR A 1 90 ? -3.894 3.591 -2.657 1.00 96.50 90 THR A N 1
ATOM 658 C CA . THR A 1 90 ? -3.473 4.631 -3.608 1.00 96.50 90 THR A CA 1
ATOM 659 C C . THR A 1 90 ? -2.454 4.082 -4.594 1.00 96.50 90 THR A C 1
ATOM 661 O O . THR A 1 90 ? -1.695 3.174 -4.270 1.00 96.50 90 THR A O 1
ATOM 664 N N . ILE A 1 91 ? -2.450 4.617 -5.817 1.00 97.44 91 ILE A N 1
ATOM 665 C CA . ILE A 1 91 ? -1.368 4.340 -6.764 1.00 97.44 91 ILE A CA 1
ATOM 666 C C . ILE A 1 91 ? -0.103 5.020 -6.251 1.00 97.44 91 ILE A C 1
ATOM 668 O O . ILE A 1 91 ? -0.128 6.202 -5.912 1.00 97.44 91 ILE A O 1
ATOM 672 N N . GLU A 1 92 ? 0.987 4.268 -6.245 1.00 96.19 92 GLU A N 1
ATOM 673 C CA . GLU A 1 92 ? 2.335 4.734 -5.951 1.00 96.19 92 GLU A CA 1
ATOM 674 C C . GLU A 1 92 ? 3.257 4.350 -7.114 1.00 96.19 92 GLU A C 1
ATOM 676 O O . GLU A 1 92 ? 3.055 3.318 -7.753 1.00 96.19 92 GLU A O 1
ATOM 681 N N . GLN A 1 93 ? 4.270 5.165 -7.402 1.00 94.31 93 GLN A N 1
ATOM 682 C CA . GLN A 1 93 ? 5.245 4.873 -8.456 1.00 94.31 93 GLN A CA 1
ATOM 683 C C . GLN A 1 93 ? 6.463 4.169 -7.865 1.00 94.31 93 GLN A C 1
ATOM 685 O O . GLN A 1 93 ? 7.102 4.731 -6.982 1.00 94.31 93 GLN A O 1
ATOM 690 N N . VAL A 1 94 ? 6.809 2.997 -8.389 1.00 93.75 94 VAL A N 1
ATOM 691 C CA . VAL A 1 94 ? 8.061 2.283 -8.073 1.00 93.75 94 VAL A CA 1
ATOM 692 C C . VAL A 1 94 ? 8.974 2.287 -9.284 1.00 93.75 94 VAL A C 1
ATOM 694 O O . VAL A 1 94 ? 8.494 2.180 -10.418 1.00 93.75 94 VAL A O 1
ATOM 697 N N . ASP A 1 95 ? 10.272 2.433 -9.055 1.00 91.81 95 ASP A N 1
ATOM 698 C CA . ASP A 1 95 ? 11.250 2.465 -10.136 1.00 91.81 95 ASP A CA 1
ATOM 699 C C . ASP A 1 95 ? 11.346 1.084 -10.809 1.00 91.81 95 ASP A C 1
ATOM 701 O O . ASP A 1 95 ? 11.180 0.038 -10.177 1.00 91.81 95 ASP A O 1
ATOM 705 N N . TYR A 1 96 ? 11.576 1.058 -12.122 1.00 92.31 96 TYR A N 1
ATOM 706 C CA . TYR A 1 96 ? 11.873 -0.198 -12.808 1.00 92.31 96 TYR A CA 1
ATOM 707 C C . TYR A 1 96 ? 13.199 -0.772 -12.306 1.00 92.31 96 TYR A C 1
ATOM 709 O O . TYR A 1 96 ? 14.155 -0.032 -12.078 1.00 92.31 96 TYR A O 1
ATOM 717 N N . ALA A 1 97 ? 13.309 -2.101 -12.248 1.00 92.94 97 ALA A N 1
ATOM 718 C CA . ALA A 1 97 ? 14.575 -2.748 -11.909 1.00 92.94 97 ALA A CA 1
ATOM 719 C C . ALA A 1 97 ? 15.688 -2.403 -12.917 1.00 92.94 97 ALA A C 1
ATOM 721 O O . ALA A 1 97 ? 16.857 -2.308 -12.551 1.00 92.94 97 ALA A O 1
ATOM 722 N N . ALA A 1 98 ? 15.327 -2.230 -14.193 1.00 90.94 98 ALA A N 1
ATOM 723 C CA . ALA A 1 98 ? 16.249 -1.843 -15.251 1.00 90.94 98 ALA A CA 1
ATOM 724 C C . ALA A 1 98 ? 16.280 -0.323 -15.457 1.00 90.94 98 ALA A C 1
ATOM 726 O O . ALA A 1 98 ? 15.242 0.335 -15.503 1.00 90.94 98 ALA A O 1
ATOM 727 N N . ASP A 1 99 ? 17.476 0.209 -15.711 1.00 87.31 99 ASP A N 1
ATOM 728 C CA . ASP A 1 99 ? 17.653 1.611 -16.082 1.00 87.31 99 ASP A CA 1
ATOM 729 C C . ASP A 1 99 ? 17.151 1.865 -17.512 1.00 87.31 99 ASP A C 1
ATOM 731 O O . ASP A 1 99 ? 17.739 1.399 -18.497 1.00 87.31 99 ASP A O 1
ATOM 735 N N . PHE A 1 100 ? 16.079 2.648 -17.629 1.00 82.81 100 PHE A N 1
ATOM 736 C CA . PHE A 1 100 ? 15.550 3.116 -18.907 1.00 82.81 100 PHE A CA 1
ATOM 737 C C . PHE A 1 100 ? 15.919 4.582 -19.154 1.00 82.81 100 PHE A C 1
ATOM 739 O O . PHE A 1 100 ? 15.858 5.427 -18.262 1.00 82.81 100 PHE A O 1
ATOM 746 N N . GLU A 1 101 ? 16.287 4.898 -20.396 1.00 82.94 101 GLU A N 1
ATOM 747 C CA . GLU A 1 101 ? 16.547 6.278 -20.811 1.00 82.94 101 GLU A CA 1
ATOM 748 C C . GLU A 1 101 ? 15.260 7.106 -20.771 1.00 82.94 101 GLU A C 1
ATOM 750 O O . GLU A 1 101 ? 14.194 6.636 -21.171 1.00 82.94 101 GLU A O 1
ATOM 755 N N . ALA A 1 102 ? 15.367 8.354 -20.310 1.00 80.75 102 ALA A N 1
ATOM 756 C CA . ALA A 1 102 ? 14.234 9.265 -20.208 1.00 80.75 102 ALA A CA 1
ATOM 757 C C . ALA A 1 102 ? 13.693 9.663 -21.594 1.00 80.75 102 ALA A C 1
ATOM 759 O O . ALA A 1 102 ? 14.407 10.267 -22.399 1.00 80.75 102 ALA A O 1
ATOM 760 N N . GLU A 1 103 ? 12.411 9.409 -21.847 1.00 79.50 103 GLU A N 1
ATOM 761 C CA . GLU A 1 103 ? 11.714 9.901 -23.032 1.00 79.50 103 GLU A CA 1
ATOM 762 C C . GLU A 1 103 ? 11.266 11.354 -22.820 1.00 79.50 103 GLU A C 1
ATOM 764 O O . GLU A 1 103 ? 10.775 11.760 -21.763 1.00 79.50 103 GLU A O 1
ATOM 769 N N . ALA A 1 104 ? 11.463 12.194 -23.835 1.00 81.19 104 ALA A N 1
ATOM 770 C CA . ALA A 1 104 ? 11.157 13.612 -23.716 1.00 81.19 104 ALA A CA 1
ATOM 771 C C . ALA A 1 104 ? 9.637 13.855 -23.699 1.00 81.19 104 ALA A C 1
ATOM 773 O O . ALA A 1 104 ? 8.939 13.558 -24.666 1.00 81.19 104 ALA A O 1
ATOM 774 N N . GLY A 1 105 ? 9.144 14.495 -22.634 1.00 80.50 105 GLY A N 1
ATOM 775 C CA . GLY A 1 105 ? 7.738 14.893 -22.509 1.00 80.50 105 GLY A CA 1
ATOM 776 C C . GLY A 1 105 ? 6.825 13.855 -21.856 1.00 80.50 105 GLY A C 1
ATOM 777 O O . GLY A 1 105 ? 5.610 14.050 -21.872 1.00 80.50 105 GLY A O 1
ATOM 778 N N . THR A 1 106 ? 7.382 12.794 -21.271 1.00 79.38 106 THR A N 1
ATOM 779 C CA . THR A 1 106 ? 6.653 11.818 -20.455 1.00 79.38 106 THR A CA 1
ATOM 780 C C . THR A 1 106 ? 6.958 12.027 -18.968 1.00 79.38 106 THR A C 1
ATOM 782 O O . THR A 1 106 ? 8.071 12.387 -18.579 1.00 79.38 106 THR A O 1
ATOM 785 N N . SER A 1 107 ? 5.942 11.845 -18.124 1.00 82.38 107 SER A N 1
ATOM 786 C CA .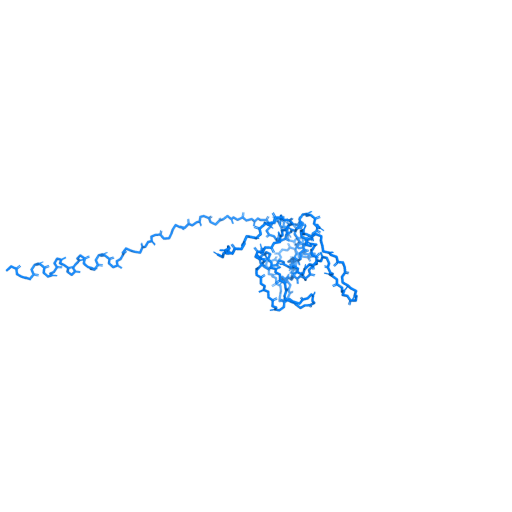 SER A 1 107 ? 6.123 11.691 -16.675 1.00 82.38 107 SER A CA 1
ATOM 787 C C . SER A 1 107 ? 6.383 10.214 -16.370 1.00 82.38 107 SER A C 1
ATOM 789 O O . SER A 1 107 ? 6.037 9.367 -17.188 1.00 82.38 107 SER A O 1
ATOM 791 N N . ASN A 1 108 ? 6.975 9.905 -15.211 1.00 84.44 108 ASN A N 1
ATOM 792 C CA . ASN A 1 108 ? 7.136 8.527 -14.721 1.00 84.44 108 ASN A CA 1
ATOM 793 C C . ASN A 1 108 ? 7.929 7.588 -15.649 1.00 84.44 108 ASN A C 1
ATOM 795 O O . ASN A 1 108 ? 7.745 6.381 -15.643 1.00 84.44 108 ASN A O 1
ATOM 799 N N . ASN A 1 109 ? 8.852 8.125 -16.450 1.00 83.50 109 ASN A N 1
ATOM 800 C CA . ASN A 1 109 ? 9.534 7.333 -17.476 1.00 83.50 109 ASN A CA 1
ATOM 801 C C . ASN A 1 109 ? 10.469 6.235 -16.929 1.00 83.50 109 ASN A C 1
ATOM 803 O O . ASN A 1 109 ? 10.859 5.337 -17.668 1.00 83.50 109 ASN A O 1
ATOM 807 N N . GLY A 1 110 ? 10.854 6.340 -15.657 1.00 88.88 110 GLY A N 1
ATOM 808 C CA . GLY A 1 110 ? 11.676 5.354 -14.957 1.00 88.88 110 GLY A CA 1
ATOM 809 C C . GLY A 1 110 ? 10.894 4.491 -13.971 1.00 88.88 110 GLY A C 1
ATOM 810 O O . GLY A 1 110 ? 11.519 3.715 -13.264 1.00 88.88 110 GLY A O 1
ATOM 811 N N . SER A 1 111 ? 9.565 4.615 -13.913 1.00 91.94 111 SER A N 1
ATOM 812 C CA . SER A 1 111 ? 8.742 3.948 -12.907 1.00 91.94 111 SER A CA 1
ATOM 813 C C . SER A 1 111 ? 7.443 3.386 -13.479 1.00 91.94 111 SER A C 1
ATOM 815 O O . SER A 1 111 ? 7.062 3.661 -14.619 1.00 91.94 111 SER A O 1
ATOM 817 N N . TYR A 1 112 ? 6.752 2.577 -12.683 1.00 93.62 112 TYR A N 1
ATOM 818 C CA . TYR A 1 112 ? 5.437 2.036 -13.013 1.00 93.62 112 TYR A CA 1
ATOM 819 C C . TYR A 1 112 ? 4.474 2.134 -11.821 1.00 93.62 112 TYR A C 1
ATOM 821 O O . TYR A 1 112 ? 4.913 2.080 -10.667 1.00 93.62 112 TYR A O 1
ATOM 829 N N . PRO A 1 113 ? 3.161 2.276 -12.082 1.00 96.00 113 PRO A N 1
ATOM 830 C CA . PRO A 1 113 ? 2.166 2.430 -11.030 1.00 96.00 113 PRO A CA 1
ATOM 831 C C . PRO A 1 113 ? 1.870 1.098 -10.343 1.00 96.00 113 PRO A C 1
ATOM 833 O O . PRO A 1 113 ? 1.402 0.140 -10.967 1.00 96.00 113 PRO A O 1
ATOM 836 N N . VAL A 1 114 ? 2.075 1.044 -9.032 1.00 96.88 114 VAL A N 1
ATOM 837 C CA . VAL A 1 114 ? 1.730 -0.098 -8.182 1.00 96.88 114 VAL A CA 1
ATOM 838 C C . VAL A 1 114 ? 0.755 0.288 -7.094 1.00 96.88 114 VAL A C 1
ATOM 840 O O . VAL A 1 114 ? 0.702 1.427 -6.638 1.00 96.88 114 VAL A O 1
ATOM 843 N N . LEU A 1 115 ? 0.011 -0.707 -6.627 1.00 97.31 115 LEU A N 1
ATOM 844 C CA . LEU A 1 115 ? -0.738 -0.609 -5.387 1.00 97.31 115 LEU A CA 1
ATOM 845 C C . LEU A 1 115 ? -0.915 -1.979 -4.736 1.00 97.31 115 LEU A C 1
ATOM 847 O O . LEU A 1 115 ? -0.853 -3.021 -5.395 1.00 97.31 115 LEU A O 1
ATOM 851 N N . GLY A 1 116 ? -1.144 -1.972 -3.429 1.00 97.25 116 GLY A N 1
ATOM 852 C CA . GLY A 1 116 ? -1.617 -3.120 -2.678 1.00 97.25 116 GLY A CA 1
ATOM 853 C C . GLY A 1 116 ? -3.134 -3.202 -2.759 1.00 97.25 116 GLY A C 1
ATOM 854 O O . GLY A 1 116 ? -3.822 -2.202 -2.555 1.00 97.25 116 GLY A O 1
ATOM 855 N N . LEU A 1 117 ? -3.668 -4.385 -3.043 1.00 97.00 117 LEU A N 1
ATOM 856 C CA . LEU A 1 117 ? -5.095 -4.661 -2.937 1.00 97.00 117 LEU A CA 1
ATOM 857 C C . LEU A 1 117 ? -5.292 -5.944 -2.141 1.00 97.00 117 LEU A C 1
ATOM 859 O O . LEU A 1 117 ? -4.950 -7.031 -2.604 1.00 97.00 117 LEU A O 1
ATOM 863 N N . PHE A 1 118 ? -5.854 -5.793 -0.945 1.00 95.56 118 PHE A N 1
ATOM 864 C CA . PHE A 1 118 ? -6.035 -6.859 0.033 1.00 95.56 118 PHE A CA 1
ATOM 865 C C . PHE A 1 118 ? -4.751 -7.664 0.262 1.00 95.56 118 PHE A C 1
ATOM 867 O O . PHE A 1 118 ? -4.761 -8.884 0.101 1.00 95.56 118 PHE A O 1
ATOM 874 N N . ALA A 1 119 ? -3.670 -6.982 0.659 1.00 94.50 119 ALA A N 1
ATOM 875 C CA . ALA A 1 119 ? -2.370 -7.592 0.967 1.00 94.50 119 ALA A CA 1
ATOM 876 C C . ALA A 1 119 ? -1.602 -8.186 -0.234 1.00 94.50 119 ALA A C 1
ATOM 878 O O . ALA A 1 119 ? -0.604 -8.885 -0.052 1.00 94.50 119 ALA A O 1
ATOM 879 N N . GLU A 1 120 ? -2.015 -7.909 -1.472 1.00 95.06 120 GLU A N 1
ATOM 880 C CA . GLU A 1 120 ? -1.302 -8.362 -2.668 1.00 95.06 120 GLU A CA 1
ATOM 881 C C . GLU A 1 120 ? -0.875 -7.190 -3.561 1.00 95.06 120 GLU A C 1
ATOM 883 O O . GLU A 1 120 ? -1.657 -6.274 -3.798 1.00 95.06 120 GLU A O 1
ATOM 888 N N . LYS A 1 121 ? 0.345 -7.253 -4.118 1.00 95.88 121 LYS A N 1
ATOM 889 C CA . LYS A 1 121 ? 0.848 -6.283 -5.111 1.00 95.88 121 LYS A CA 1
ATOM 890 C C . LYS A 1 121 ? 0.098 -6.434 -6.444 1.00 95.88 121 LYS A C 1
ATOM 892 O O . LYS A 1 121 ? -0.053 -7.553 -6.957 1.00 95.88 121 LYS A O 1
ATOM 897 N N . TYR A 1 122 ? -0.317 -5.308 -7.013 1.00 97.56 122 TYR A N 1
ATOM 898 C CA . TYR A 1 122 ? -0.873 -5.155 -8.358 1.00 97.56 122 TYR A CA 1
ATOM 899 C C . TYR A 1 122 ? -0.217 -3.973 -9.076 1.00 97.56 122 TYR A C 1
ATOM 901 O O . TYR A 1 122 ? 0.363 -3.095 -8.439 1.00 97.56 122 TYR A O 1
ATOM 909 N N . VAL A 1 123 ? -0.326 -3.969 -10.403 1.00 97.62 123 VAL A N 1
ATOM 910 C CA . VAL A 1 123 ? 0.084 -2.870 -11.286 1.00 97.62 123 VAL A CA 1
ATOM 911 C C . VAL A 1 123 ? -1.170 -2.278 -11.916 1.00 97.62 123 VAL A C 1
ATOM 913 O O . VAL A 1 123 ? -2.020 -3.038 -12.393 1.00 97.62 123 VAL A O 1
ATOM 916 N N . ALA A 1 124 ? -1.297 -0.954 -11.906 1.00 97.44 124 ALA A N 1
ATOM 917 C CA . ALA A 1 124 ? -2.388 -0.269 -12.596 1.00 97.44 124 ALA A CA 1
ATOM 918 C C . ALA A 1 124 ? -2.068 -0.105 -14.089 1.00 97.44 124 ALA A C 1
ATOM 920 O O . ALA A 1 12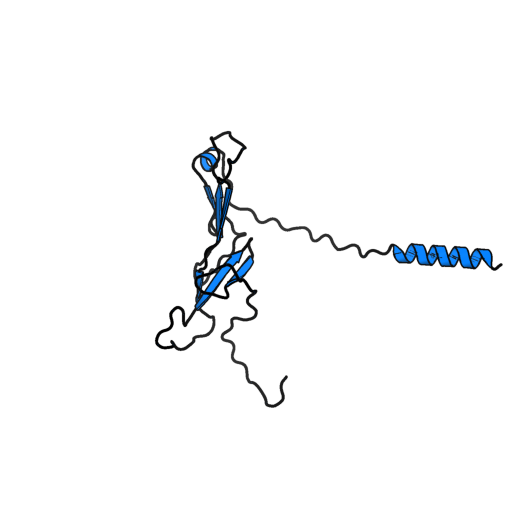4 ? -0.906 0.013 -14.473 1.00 97.44 124 ALA A O 1
ATOM 921 N N . LEU A 1 125 ? -3.089 -0.116 -14.948 1.00 95.75 125 LEU A N 1
ATOM 922 C CA . LEU A 1 125 ? -2.899 0.131 -16.386 1.00 95.75 125 LEU A CA 1
ATOM 923 C C . LEU A 1 125 ? -2.809 1.624 -16.742 1.00 95.75 125 LEU A C 1
ATOM 925 O O . LEU A 1 125 ? -2.376 1.957 -17.845 1.00 95.75 125 LEU A O 1
ATOM 929 N N . ASP A 1 126 ? -3.195 2.501 -15.816 1.00 94.19 126 ASP A N 1
ATOM 930 C CA . ASP A 1 126 ? -3.083 3.954 -15.918 1.00 94.19 126 ASP A CA 1
ATOM 931 C C . ASP A 1 126 ? -2.482 4.519 -14.624 1.00 94.19 126 ASP A C 1
ATOM 933 O O . ASP A 1 126 ? -2.878 4.133 -13.524 1.00 94.19 126 ASP A O 1
ATOM 937 N N . ASP A 1 127 ? -1.557 5.469 -14.756 1.00 93.00 127 ASP A N 1
ATOM 938 C CA . ASP A 1 127 ? -0.834 6.083 -13.633 1.00 93.00 127 ASP A CA 1
ATOM 939 C C . ASP A 1 127 ? -1.740 6.829 -12.639 1.00 93.00 127 ASP A C 1
ATOM 941 O O . ASP A 1 127 ? -1.332 7.120 -11.517 1.00 93.00 127 ASP A O 1
ATOM 945 N N . ASN A 1 128 ? -2.960 7.187 -13.040 1.00 92.75 128 ASN A N 1
ATOM 946 C CA . ASN A 1 128 ? -3.875 8.003 -12.245 1.00 92.75 128 ASN A CA 1
ATOM 947 C C . ASN A 1 128 ? -5.194 7.286 -11.935 1.00 92.75 128 ASN A C 1
ATOM 949 O O . ASN A 1 128 ? -6.040 7.864 -11.244 1.00 92.75 128 ASN A O 1
ATOM 953 N N . SER A 1 129 ? -5.393 6.064 -12.439 1.00 94.25 129 SER A N 1
ATOM 954 C CA . SER A 1 129 ? -6.661 5.346 -12.327 1.00 94.25 129 SER A CA 1
ATOM 955 C C . SER A 1 129 ? -6.473 3.915 -11.807 1.00 94.25 129 SER A C 1
ATOM 957 O O . SER A 1 129 ? -5.899 3.074 -12.495 1.00 94.25 129 SER A O 1
ATOM 959 N N . PRO A 1 130 ? -6.964 3.598 -10.591 1.00 94.06 130 PRO A N 1
ATOM 960 C CA . PRO A 1 130 ? -6.817 2.273 -9.983 1.00 94.06 130 PRO A CA 1
ATOM 961 C C . PRO A 1 130 ? -7.945 1.292 -10.366 1.00 94.06 130 PRO A C 1
ATOM 963 O O . PRO A 1 130 ? -8.1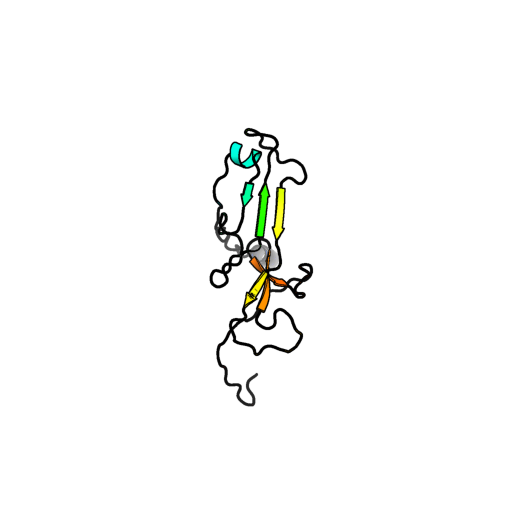89 0.321 -9.650 1.00 94.06 130 PRO A O 1
ATOM 966 N N . ASP A 1 131 ? -8.697 1.561 -11.434 1.00 93.94 131 ASP A N 1
ATOM 967 C CA . ASP A 1 131 ? -9.865 0.776 -11.858 1.00 93.94 131 ASP A CA 1
ATOM 968 C C . ASP A 1 131 ? -9.503 -0.484 -12.655 1.00 93.94 131 ASP A C 1
ATOM 970 O O . ASP A 1 131 ? -10.251 -1.467 -12.623 1.00 93.94 131 ASP A O 1
ATOM 974 N N . GLU A 1 132 ? -8.344 -0.489 -13.312 1.00 96.81 132 GLU A N 1
ATOM 975 C CA . GLU A 1 132 ? -7.841 -1.623 -14.084 1.00 96.81 132 GLU A CA 1
ATOM 976 C C . GLU A 1 132 ? -6.495 -2.108 -13.534 1.00 96.81 132 GLU A C 1
ATOM 978 O O . GLU A 1 132 ? -5.468 -1.440 -13.656 1.00 96.81 132 GLU A O 1
ATOM 983 N N . LEU A 1 133 ? -6.506 -3.300 -12.925 1.00 97.06 133 LEU A N 1
ATOM 984 C CA . LEU A 1 133 ? -5.361 -3.873 -12.218 1.00 97.06 133 LEU A CA 1
ATOM 985 C C . LEU A 1 133 ? -4.926 -5.204 -12.824 1.00 97.06 133 LEU A C 1
ATOM 987 O O . LEU A 1 133 ? -5.744 -6.086 -13.102 1.00 97.06 133 LEU A O 1
ATOM 991 N N . VAL A 1 134 ? -3.615 -5.380 -12.955 1.00 97.69 134 VAL A N 1
ATOM 992 C CA . VAL A 1 134 ? -2.987 -6.608 -13.451 1.00 97.69 134 VAL A CA 1
ATOM 993 C C . VAL A 1 134 ? -1.887 -7.091 -12.510 1.00 97.69 134 VAL A C 1
ATOM 995 O O . VAL A 1 134 ? -1.393 -6.359 -11.652 1.00 97.69 134 VAL A O 1
ATOM 998 N N . LYS A 1 135 ? -1.500 -8.361 -12.654 1.00 97.25 135 LYS A N 1
ATOM 999 C CA . LYS A 1 135 ? -0.327 -8.907 -11.965 1.00 97.25 135 LYS A CA 1
ATOM 1000 C C . LYS A 1 135 ? 0.937 -8.558 -12.742 1.00 97.25 135 LYS A C 1
ATOM 1002 O O . LYS A 1 135 ? 0.985 -8.745 -13.957 1.00 97.25 135 LYS A O 1
ATOM 1007 N N . LEU A 1 136 ? 1.966 -8.118 -12.022 1.00 95.69 136 LEU A N 1
ATOM 1008 C CA . LEU A 1 136 ? 3.302 -7.952 -12.578 1.00 95.69 136 LEU A CA 1
ATOM 1009 C C . LEU A 1 136 ? 3.864 -9.328 -12.957 1.00 95.69 136 LEU A C 1
ATOM 1011 O O . LEU A 1 136 ? 3.916 -10.228 -12.120 1.00 95.69 136 LEU A O 1
ATOM 1015 N N . LEU A 1 137 ? 4.250 -9.496 -14.222 1.00 95.94 137 LEU A N 1
ATOM 1016 C CA . LEU A 1 137 ? 4.826 -10.751 -14.715 1.00 95.94 137 LEU A CA 1
ATOM 1017 C C . LEU A 1 137 ? 6.348 -10.783 -14.581 1.00 95.94 137 LEU A C 1
ATOM 1019 O O . LEU A 1 137 ? 6.909 -11.826 -14.255 1.00 95.94 137 LEU A O 1
ATOM 1023 N N . LEU A 1 138 ? 7.004 -9.661 -14.877 1.00 94.44 138 LEU A N 1
ATOM 1024 C CA . LEU A 1 138 ? 8.453 -9.539 -14.890 1.00 94.44 138 LEU A CA 1
ATOM 1025 C C . LEU A 1 138 ? 8.849 -8.075 -14.696 1.00 94.44 138 LEU A C 1
ATOM 1027 O O . LEU A 1 138 ? 8.302 -7.204 -15.365 1.00 94.44 138 LEU A O 1
ATOM 1031 N N . ASP A 1 139 ? 9.828 -7.858 -13.828 1.00 94.25 139 ASP A N 1
ATOM 1032 C CA . ASP A 1 139 ? 10.574 -6.616 -13.646 1.00 94.25 139 ASP A CA 1
ATOM 1033 C C . ASP A 1 139 ? 12.011 -7.035 -13.307 1.00 94.25 139 ASP A C 1
ATOM 1035 O O . ASP A 1 139 ? 12.232 -7.738 -12.319 1.00 94.25 139 ASP A O 1
ATOM 1039 N N . SER A 1 140 ? 12.954 -6.806 -14.223 1.00 93.94 140 SER A N 1
ATOM 1040 C CA . SER A 1 140 ? 14.311 -7.365 -14.147 1.00 93.94 140 SER A CA 1
ATOM 1041 C C . SER A 1 140 ? 15.288 -6.584 -15.025 1.00 93.94 140 SER A C 1
ATOM 1043 O O . SER A 1 140 ? 14.948 -6.193 -16.143 1.00 93.94 140 SER A O 1
ATOM 1045 N N . ASP A 1 141 ? 16.521 -6.435 -14.545 1.00 94.69 141 ASP A N 1
ATOM 1046 C CA . ASP A 1 141 ? 17.679 -5.875 -15.251 1.00 94.69 141 ASP A CA 1
ATOM 1047 C C . ASP A 1 141 ? 18.630 -6.952 -15.817 1.00 94.69 141 ASP A C 1
ATOM 1049 O O . ASP A 1 141 ? 19.710 -6.649 -16.345 1.00 94.69 141 ASP A O 1
ATOM 1053 N N . ASP A 1 142 ? 18.225 -8.225 -15.753 1.00 95.44 142 ASP A N 1
ATOM 1054 C CA . ASP A 1 142 ? 19.017 -9.351 -16.234 1.00 95.44 142 ASP A CA 1
ATOM 1055 C C . ASP A 1 142 ? 19.261 -9.280 -17.751 1.00 95.44 142 ASP A C 1
ATOM 1057 O O . ASP A 1 142 ? 18.385 -8.980 -18.569 1.00 95.44 142 ASP A O 1
ATOM 1061 N N . LYS A 1 143 ? 20.477 -9.651 -18.164 1.00 93.44 143 LYS A N 1
ATOM 1062 C CA . LYS A 1 143 ? 20.888 -9.632 -19.576 1.00 93.44 143 LYS A CA 1
ATOM 1063 C C . LYS A 1 143 ? 20.715 -10.998 -20.223 1.00 93.44 143 LYS A C 1
ATOM 1065 O O . LYS A 1 143 ? 21.439 -11.944 -19.916 1.00 93.44 143 LYS A O 1
ATOM 1070 N N . TYR A 1 144 ? 19.834 -11.067 -21.218 1.00 91.56 144 TYR A N 1
ATOM 1071 C CA . TYR A 1 144 ? 19.567 -12.278 -21.994 1.00 91.56 144 TYR A CA 1
ATOM 1072 C C . TYR A 1 144 ? 20.125 -12.179 -23.420 1.00 91.56 144 TYR A C 1
ATOM 1074 O O . TYR A 1 144 ? 20.073 -11.133 -24.062 1.00 91.56 144 TYR A O 1
ATOM 1082 N N . THR A 1 145 ? 20.646 -13.291 -23.952 1.00 93.62 145 THR A N 1
ATOM 1083 C CA . THR A 1 145 ? 21.037 -13.400 -25.369 1.00 93.62 145 THR A CA 1
ATOM 1084 C C . THR A 1 145 ? 19.984 -14.195 -26.129 1.00 93.62 145 THR A C 1
ATOM 1086 O O . THR A 1 145 ? 19.831 -15.395 -25.905 1.00 93.62 145 THR A O 1
ATOM 1089 N N . LEU A 1 146 ? 19.294 -13.546 -27.066 1.00 91.44 146 LEU A N 1
ATOM 1090 C CA . LEU A 1 146 ? 18.343 -14.210 -27.957 1.00 91.44 146 LEU A CA 1
ATOM 1091 C C . LEU A 1 146 ? 19.082 -14.779 -29.170 1.00 91.44 146 LEU A C 1
ATOM 1093 O O . LEU A 1 146 ? 19.732 -14.047 -29.921 1.00 91.44 146 LEU A O 1
ATOM 1097 N N . ARG A 1 147 ? 18.995 -16.096 -29.372 1.00 92.62 147 ARG A N 1
ATOM 1098 C CA . ARG A 1 147 ? 19.595 -16.770 -30.530 1.00 92.62 147 ARG A CA 1
ATOM 1099 C C . ARG A 1 147 ? 18.550 -16.926 -31.628 1.00 92.62 147 ARG A C 1
ATOM 1101 O O . ARG A 1 147 ? 17.377 -17.157 -31.365 1.00 92.62 147 ARG A O 1
ATOM 1108 N N . THR A 1 148 ? 18.972 -16.860 -32.885 1.00 92.38 148 THR A N 1
ATOM 1109 C CA . THR A 1 148 ? 18.072 -17.149 -34.005 1.00 92.38 148 THR A CA 1
ATOM 1110 C C . THR A 1 148 ? 17.447 -18.543 -33.852 1.00 92.38 148 THR A C 1
ATOM 1112 O O . THR A 1 148 ? 18.154 -19.543 -33.734 1.00 92.38 148 THR A O 1
ATOM 1115 N N . GLY A 1 149 ? 16.112 -18.597 -33.831 1.00 91.69 149 GLY A N 1
ATOM 1116 C CA . GLY A 1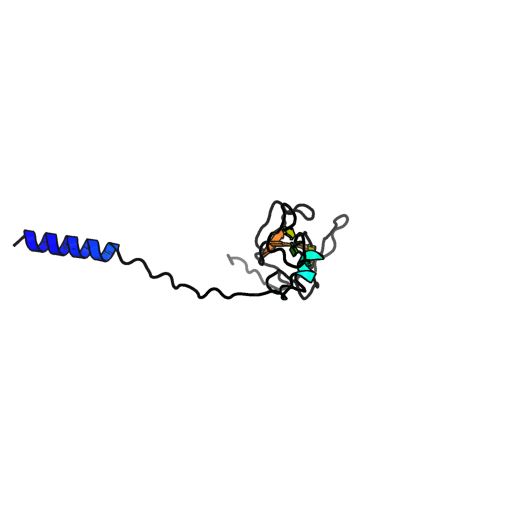 149 ? 15.343 -19.835 -33.673 1.00 91.69 149 GLY A CA 1
ATOM 1117 C C . GLY A 1 149 ? 15.034 -20.262 -32.233 1.00 91.69 149 GLY A C 1
ATOM 1118 O O . GLY A 1 149 ? 14.522 -21.364 -32.062 1.00 91.69 149 GLY A O 1
ATOM 1119 N N . SER A 1 150 ? 15.315 -19.447 -31.210 1.00 78.44 150 SER A N 1
ATOM 1120 C CA . SER A 1 150 ? 14.802 -19.694 -29.855 1.00 78.44 150 SER A CA 1
ATOM 1121 C C . SER A 1 150 ? 13.377 -19.148 -29.716 1.00 78.44 150 SER A C 1
ATOM 1123 O O . SER A 1 150 ? 13.192 -17.931 -29.727 1.00 78.44 150 SER A O 1
ATOM 1125 N N . ALA A 1 151 ? 12.401 -20.048 -29.602 1.00 60.12 151 ALA A N 1
ATOM 1126 C CA . ALA A 1 151 ? 11.033 -19.807 -29.148 1.00 60.12 151 ALA A CA 1
ATOM 1127 C C . ALA A 1 151 ? 10.620 -20.968 -28.236 1.00 60.12 151 ALA A C 1
ATOM 1129 O O . ALA A 1 151 ? 11.096 -22.099 -28.502 1.00 60.12 151 ALA A O 1
#